Protein AF-A0A533Q5Y4-F1 (afdb_monomer_lite)

pLDDT: mean 87.52, std 13.62, range [39.12, 98.12]

Sequence (95 aa):
MAIHNLLNNNDYCFYWLRTLFVSLQDLKNGLIPGIGRDDILLKKFPLPPISEQQAIVERVDKLMTMIDELEIQVSEHKGQAEMLMQSVLREAFTK

InterPro domains:
  IPR000055 Type I restriction modification DNA specificity domain [PF01420] (8-71)
  IPR044946 Type I restriction modification DNA specificity domain superfamily [G3DSA:3.90.220.20] (3-94)
  IPR051212 Type I restriction enzyme S subunit [PTHR43140] (5-94)

Secondary structure (DSSP, 8-state):
--SGGGT--HHHHHHHHHHHHHHHHTT--SSS----HHHHHTS------HHHHHHHHHHHHHHHHHHHHHHHHHHHHHHHHHHHHHHHHHHHH--

Foldseek 3Di:
DPCPVQQDDVLLVVVVVVVLVVVLVVVQPDPDGDRDPCSPPVDDDDRDGPVVSVVVSVVVVVVVVVVVVVVVVVVVVVVVVVVVVVVVVVVVVVD

Radius of gyration: 23.29 Å; chains: 1; bounding box: 56×24×64 Å

Structure (mmCIF, N/CA/C/O backbone):
data_AF-A0A533Q5Y4-F1
#
_entry.id   AF-A0A533Q5Y4-F1
#
loop_
_atom_site.group_PDB
_atom_site.id
_atom_site.type_symbol
_atom_site.label_atom_id
_atom_site.label_alt_id
_atom_site.label_comp_id
_atom_site.label_asym_id
_atom_site.label_entity_id
_atom_site.label_seq_id
_atom_site.pdbx_PDB_ins_code
_atom_site.Cartn_x
_atom_site.Cartn_y
_atom_site.Cartn_z
_atom_site.occupancy
_atom_site.B_iso_or_equiv
_atom_site.auth_seq_id
_atom_site.auth_comp_id
_atom_site.auth_asym_id
_atom_site.auth_atom_id
_atom_site.pdbx_PDB_model_num
ATOM 1 N N . MET A 1 1 ? 17.477 11.214 -22.658 1.00 39.12 1 MET A N 1
ATOM 2 C CA . MET A 1 1 ? 16.900 11.349 -21.300 1.00 39.12 1 MET A CA 1
ATOM 3 C C . MET A 1 1 ? 15.573 12.109 -21.375 1.00 39.12 1 MET A C 1
ATOM 5 O O . MET A 1 1 ? 15.542 13.293 -21.097 1.00 39.12 1 MET A O 1
ATOM 9 N N . ALA A 1 2 ? 14.499 11.451 -21.822 1.00 45.03 2 ALA A N 1
ATOM 10 C CA . ALA A 1 2 ? 13.131 12.012 -21.827 1.00 45.03 2 ALA A CA 1
ATOM 11 C C . ALA A 1 2 ? 12.039 10.926 -21.963 1.00 45.03 2 ALA A C 1
ATOM 13 O O . ALA A 1 2 ? 10.876 11.176 -21.687 1.00 45.03 2 ALA A O 1
ATOM 14 N N . ILE A 1 3 ? 12.411 9.697 -22.347 1.00 48.69 3 ILE A N 1
ATOM 15 C CA . ILE A 1 3 ? 11.464 8.608 -22.641 1.00 48.69 3 ILE A CA 1
ATOM 16 C C . ILE A 1 3 ? 11.014 7.865 -21.362 1.00 48.69 3 ILE A C 1
ATOM 18 O O . ILE A 1 3 ? 10.012 7.162 -21.372 1.00 48.69 3 ILE A O 1
ATOM 22 N N . HIS A 1 4 ? 11.704 8.046 -20.227 1.00 50.50 4 HIS A N 1
ATOM 23 C CA . HIS A 1 4 ? 11.404 7.287 -19.003 1.00 50.50 4 HIS A CA 1
ATOM 24 C C . HIS A 1 4 ? 10.084 7.704 -18.322 1.00 50.50 4 HIS A C 1
ATOM 26 O O . HIS A 1 4 ? 9.441 6.864 -17.704 1.00 50.50 4 HIS A O 1
ATOM 32 N N . ASN A 1 5 ? 9.626 8.949 -18.513 1.00 53.53 5 ASN A N 1
ATOM 33 C CA . ASN A 1 5 ? 8.359 9.440 -17.944 1.00 53.53 5 ASN A CA 1
ATOM 34 C C . ASN A 1 5 ? 7.101 8.980 -18.701 1.00 53.53 5 ASN A C 1
ATOM 36 O O . ASN A 1 5 ? 5.998 9.233 -18.235 1.00 53.53 5 ASN A O 1
ATOM 40 N N . LEU A 1 6 ? 7.237 8.329 -19.862 1.00 57.50 6 LEU A N 1
ATOM 41 C CA . LEU A 1 6 ? 6.088 7.854 -20.652 1.00 57.50 6 LEU A CA 1
ATOM 42 C C . LEU A 1 6 ? 5.703 6.402 -20.349 1.00 57.50 6 LEU A C 1
ATOM 44 O O . LEU A 1 6 ? 4.621 5.967 -20.730 1.00 57.50 6 LEU A O 1
ATOM 48 N N . LEU A 1 7 ? 6.585 5.645 -19.693 1.00 65.50 7 LEU A N 1
ATOM 49 C CA . LEU A 1 7 ? 6.391 4.215 -19.445 1.00 65.50 7 LEU A CA 1
ATOM 50 C C . LEU A 1 7 ? 6.071 3.891 -17.987 1.00 65.50 7 LEU A C 1
ATOM 52 O O . LEU A 1 7 ? 5.743 2.743 -17.703 1.00 65.50 7 LEU A O 1
ATOM 56 N N . ASN A 1 8 ? 6.185 4.856 -17.073 1.00 78.88 8 ASN A N 1
ATOM 57 C CA . ASN A 1 8 ? 6.170 4.588 -15.643 1.00 78.88 8 ASN A CA 1
ATOM 58 C C . ASN A 1 8 ? 5.206 5.509 -14.887 1.00 78.88 8 ASN A C 1
ATOM 60 O O . ASN A 1 8 ? 5.326 6.731 -14.953 1.00 78.88 8 ASN A O 1
ATOM 64 N N . ASN A 1 9 ? 4.270 4.907 -14.161 1.00 89.12 9 ASN A N 1
ATOM 65 C CA . ASN A 1 9 ? 3.367 5.571 -13.235 1.00 89.12 9 ASN A CA 1
ATOM 66 C C . ASN A 1 9 ? 4.018 5.612 -11.839 1.00 89.12 9 ASN A C 1
ATOM 68 O O . ASN A 1 9 ? 4.353 4.576 -11.260 1.00 89.12 9 ASN A O 1
ATOM 72 N N . ASN A 1 10 ? 4.180 6.816 -11.285 1.00 91.88 10 ASN A N 1
ATOM 73 C CA . ASN A 1 10 ? 4.815 7.023 -9.982 1.00 91.88 10 ASN A CA 1
ATOM 74 C C . ASN A 1 10 ? 4.073 6.322 -8.837 1.00 91.88 10 ASN A C 1
ATOM 76 O O . ASN A 1 10 ? 4.727 5.780 -7.947 1.00 91.88 10 ASN A O 1
ATOM 80 N N . ASP A 1 11 ? 2.742 6.277 -8.880 1.00 94.38 11 ASP A N 1
ATOM 81 C CA . ASP A 1 11 ? 1.928 5.650 -7.835 1.00 94.38 11 ASP A CA 1
ATOM 82 C C . ASP A 1 11 ? 2.070 4.127 -7.883 1.00 94.38 11 ASP A C 1
ATOM 84 O O . ASP A 1 11 ? 2.193 3.461 -6.855 1.00 94.38 11 ASP A O 1
ATOM 88 N N . TYR A 1 12 ? 2.178 3.565 -9.089 1.00 95.31 12 TYR A N 1
ATOM 89 C CA . TYR A 1 12 ? 2.485 2.148 -9.265 1.00 95.31 12 TYR A CA 1
ATOM 90 C C . TYR A 1 12 ? 3.873 1.806 -8.704 1.00 95.31 12 TYR A C 1
ATOM 92 O O . TYR A 1 12 ? 4.022 0.843 -7.946 1.00 95.31 12 TYR A O 1
ATOM 100 N N . CYS A 1 13 ? 4.887 2.622 -9.018 1.00 93.56 13 CYS A N 1
ATOM 101 C CA . CYS A 1 13 ? 6.218 2.493 -8.424 1.00 93.56 13 CYS A CA 1
ATOM 102 C C . CYS A 1 13 ? 6.179 2.574 -6.900 1.00 93.56 13 CYS A C 1
ATOM 104 O O . CYS A 1 13 ? 6.840 1.778 -6.235 1.00 93.56 13 CYS A O 1
ATOM 106 N N . PHE A 1 14 ? 5.415 3.515 -6.350 1.00 94.12 14 PHE A N 1
ATOM 107 C CA . PHE A 1 14 ? 5.250 3.674 -4.913 1.00 94.12 14 PHE A CA 1
ATOM 108 C C . PHE A 1 14 ? 4.647 2.418 -4.277 1.00 94.12 14 PHE A C 1
ATOM 110 O O . PHE A 1 14 ? 5.216 1.888 -3.319 1.00 94.12 14 PHE A O 1
ATOM 117 N N . TYR A 1 15 ? 3.559 1.886 -4.839 1.00 95.19 15 TYR A N 1
ATOM 118 C CA . TYR A 1 15 ? 2.939 0.661 -4.338 1.00 95.19 15 TYR A CA 1
ATOM 119 C C . TYR A 1 15 ? 3.872 -0.542 -4.418 1.00 95.19 15 TYR A C 1
ATOM 121 O O . TYR A 1 15 ? 4.014 -1.272 -3.436 1.00 95.19 15 TYR A O 1
ATOM 129 N N . TRP A 1 16 ? 4.583 -0.711 -5.534 1.00 94.62 16 TRP A N 1
ATOM 130 C CA . TRP A 1 16 ? 5.563 -1.784 -5.657 1.00 94.62 16 TRP A CA 1
ATOM 131 C C . TRP A 1 16 ? 6.713 -1.643 -4.653 1.00 94.62 16 TRP A C 1
ATOM 133 O O . TRP A 1 16 ? 7.078 -2.624 -4.005 1.00 94.62 16 TRP A O 1
ATOM 143 N N . LEU A 1 17 ? 7.264 -0.436 -4.474 1.00 92.56 17 LEU A N 1
ATOM 144 C CA . LEU A 1 17 ? 8.322 -0.180 -3.493 1.00 92.56 17 LEU A CA 1
ATOM 145 C C . LEU A 1 17 ? 7.844 -0.447 -2.066 1.00 92.56 17 LEU A C 1
ATOM 147 O O . LEU A 1 17 ? 8.602 -0.994 -1.266 1.00 92.56 17 LEU A O 1
ATOM 151 N N . ARG A 1 18 ? 6.587 -0.121 -1.747 1.00 92.81 18 ARG A N 1
A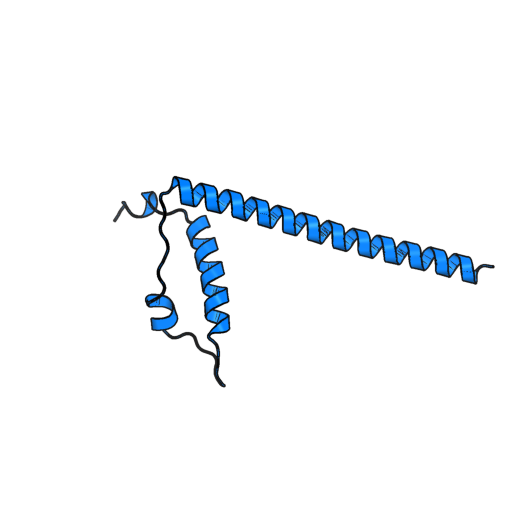TOM 152 C CA . ARG A 1 18 ? 5.980 -0.433 -0.450 1.00 92.81 18 ARG A CA 1
ATOM 153 C C . ARG A 1 18 ? 5.903 -1.944 -0.227 1.00 92.81 18 ARG A C 1
ATOM 155 O O . ARG A 1 18 ? 6.303 -2.415 0.836 1.00 92.81 18 ARG A O 1
ATOM 162 N N . THR A 1 19 ? 5.464 -2.714 -1.224 1.00 90.81 19 THR A N 1
ATOM 163 C CA . THR A 1 19 ? 5.461 -4.185 -1.156 1.00 90.81 19 THR A CA 1
ATOM 164 C C . THR A 1 19 ? 6.876 -4.749 -1.035 1.00 90.81 19 THR A C 1
ATOM 166 O O . THR A 1 19 ? 7.128 -5.627 -0.207 1.00 90.81 19 THR A O 1
ATOM 169 N N . LEU A 1 20 ? 7.824 -4.222 -1.813 1.00 91.19 20 LEU A N 1
ATOM 170 C CA . LEU A 1 20 ? 9.222 -4.627 -1.739 1.00 91.19 20 LEU A CA 1
ATOM 171 C C . LEU A 1 20 ? 9.788 -4.365 -0.340 1.00 91.19 20 LEU A C 1
ATOM 173 O O . LEU A 1 20 ? 10.424 -5.248 0.227 1.00 91.19 20 LEU A O 1
ATOM 177 N N . PHE A 1 21 ? 9.520 -3.197 0.243 1.00 89.38 21 PHE A N 1
ATOM 178 C CA . PHE A 1 21 ? 9.996 -2.832 1.574 1.00 89.38 21 PHE A CA 1
ATOM 179 C C . PHE A 1 21 ? 9.514 -3.801 2.658 1.00 89.38 21 PHE A C 1
ATOM 181 O O . PHE A 1 21 ? 10.303 -4.171 3.524 1.00 89.38 21 PHE A O 1
ATOM 188 N N . VAL A 1 22 ? 8.258 -4.257 2.597 1.00 88.31 22 VAL A N 1
ATOM 189 C CA . VAL A 1 22 ? 7.756 -5.314 3.493 1.00 88.31 22 VAL A CA 1
ATOM 190 C C . VAL A 1 22 ? 8.577 -6.594 3.313 1.00 88.31 22 VAL A C 1
ATOM 192 O O . VAL A 1 22 ? 9.146 -7.087 4.281 1.00 88.31 22 VAL A O 1
ATOM 195 N N . SER A 1 23 ? 8.775 -7.053 2.073 1.00 86.56 23 SER A N 1
ATOM 196 C CA . SER A 1 23 ? 9.560 -8.273 1.813 1.00 86.56 23 SER A CA 1
ATOM 197 C C . SER A 1 23 ? 11.033 -8.175 2.238 1.00 86.56 23 SER A C 1
ATOM 199 O O . SER A 1 23 ? 11.661 -9.181 2.556 1.00 86.56 23 SER A O 1
ATOM 201 N N . LEU A 1 24 ? 11.608 -6.968 2.236 1.00 86.69 24 LEU A N 1
ATOM 202 C CA . LEU A 1 24 ? 12.976 -6.726 2.694 1.00 86.69 24 LEU A CA 1
ATOM 203 C C . LEU A 1 24 ? 13.077 -6.718 4.222 1.00 86.69 24 LEU A C 1
ATOM 205 O O . LEU A 1 24 ? 14.128 -7.058 4.760 1.00 86.69 24 LEU A O 1
ATOM 209 N N . GLN A 1 25 ? 12.013 -6.334 4.930 1.00 82.81 25 GLN A N 1
ATOM 210 C CA . GLN A 1 25 ? 11.981 -6.424 6.389 1.00 82.81 25 GLN A CA 1
ATOM 211 C C . GLN A 1 25 ? 11.995 -7.880 6.855 1.00 82.81 25 GLN A C 1
ATOM 213 O O . GLN A 1 25 ? 12.703 -8.181 7.811 1.00 82.81 25 GLN A O 1
ATOM 218 N N . ASP A 1 26 ? 11.327 -8.779 6.133 1.00 79.62 26 ASP A N 1
ATOM 219 C CA . ASP A 1 26 ? 11.312 -10.215 6.449 1.00 79.62 26 ASP A CA 1
ATOM 220 C C . ASP A 1 26 ? 12.692 -10.881 6.286 1.00 79.62 26 ASP A C 1
ATOM 222 O O . ASP A 1 26 ? 12.972 -11.919 6.885 1.00 79.62 26 ASP A O 1
ATOM 226 N N . LEU A 1 27 ? 13.587 -10.282 5.491 1.00 74.56 27 LEU A N 1
ATOM 227 C CA . LEU A 1 27 ? 14.951 -10.778 5.275 1.00 74.56 27 LEU A CA 1
ATOM 228 C C . LEU A 1 27 ? 15.923 -10.398 6.399 1.00 74.56 27 LEU A C 1
ATOM 230 O O . LEU A 1 27 ? 17.047 -10.902 6.424 1.00 74.56 27 LEU A O 1
ATOM 234 N N . LYS A 1 28 ? 15.517 -9.532 7.336 1.00 73.25 28 LYS A N 1
ATOM 235 C CA . LYS A 1 28 ? 16.344 -9.086 8.465 1.00 73.25 28 LYS A CA 1
ATOM 236 C C . LYS A 1 28 ? 16.510 -10.195 9.515 1.00 73.25 28 LYS A C 1
ATOM 238 O O . LYS A 1 28 ? 16.002 -10.094 10.626 1.00 73.25 28 LYS A O 1
ATOM 243 N N . ASN A 1 29 ? 17.275 -11.230 9.182 1.00 62.38 29 ASN A N 1
ATOM 244 C CA . ASN A 1 29 ? 17.627 -12.327 10.080 1.00 62.38 29 ASN A CA 1
ATOM 245 C C . ASN A 1 29 ? 19.079 -12.169 10.554 1.00 62.38 29 ASN A C 1
ATOM 247 O O . ASN A 1 29 ? 20.017 -12.538 9.852 1.00 62.38 29 ASN A O 1
ATOM 251 N N . GLY A 1 30 ? 19.280 -11.597 11.745 1.00 64.44 30 GLY A N 1
ATOM 252 C CA . GLY A 1 30 ? 20.607 -11.463 12.353 1.00 64.44 30 GLY A CA 1
ATOM 253 C C . GLY A 1 30 ? 20.636 -10.576 13.602 1.00 64.44 30 GLY A C 1
ATOM 254 O O . GLY A 1 30 ? 19.701 -9.826 13.862 1.00 64.44 30 GLY A O 1
ATOM 255 N N . LEU A 1 31 ? 21.740 -10.646 14.360 1.00 64.44 31 LEU A N 1
ATOM 256 C CA . LEU A 1 31 ? 21.999 -9.811 15.551 1.00 64.44 31 LEU A CA 1
ATOM 257 C C . LEU A 1 31 ? 22.155 -8.315 15.218 1.00 64.44 31 LEU A C 1
ATOM 259 O O . LEU A 1 31 ? 21.890 -7.467 16.064 1.00 64.44 31 LEU A O 1
ATOM 263 N N . ILE A 1 32 ? 22.562 -7.994 13.985 1.00 70.06 32 ILE A N 1
ATOM 264 C CA . ILE A 1 32 ? 22.546 -6.641 13.420 1.00 70.06 32 ILE A CA 1
ATOM 265 C C . ILE A 1 32 ? 21.764 -6.725 12.105 1.00 70.06 32 ILE A C 1
ATOM 267 O O . ILE A 1 32 ? 22.311 -7.182 11.100 1.00 70.06 32 ILE A O 1
ATOM 271 N N . PRO A 1 33 ? 20.480 -6.350 12.094 1.00 73.12 33 PRO A N 1
ATOM 272 C CA . PRO A 1 33 ? 19.673 -6.428 10.890 1.00 73.12 33 PRO A CA 1
ATOM 273 C C . PRO A 1 33 ? 20.110 -5.353 9.887 1.00 73.12 33 PRO A C 1
ATOM 275 O O . PRO A 1 33 ? 20.068 -4.159 10.182 1.00 73.12 33 PRO A O 1
ATOM 278 N N . GLY A 1 34 ? 20.498 -5.772 8.683 1.00 78.38 34 GLY A N 1
ATOM 279 C CA . GLY A 1 34 ? 20.900 -4.890 7.587 1.00 78.38 34 GLY A CA 1
ATOM 280 C C . GLY A 1 34 ? 20.338 -5.372 6.254 1.00 78.38 34 GLY A C 1
ATOM 281 O O . GLY A 1 34 ? 20.089 -6.560 6.084 1.00 78.38 34 GLY A O 1
ATOM 282 N N . ILE A 1 35 ? 20.120 -4.439 5.327 1.00 82.81 35 ILE A N 1
ATOM 283 C CA . ILE A 1 35 ? 19.756 -4.738 3.938 1.00 82.81 35 ILE A CA 1
ATOM 284 C C . ILE A 1 35 ? 21.000 -4.457 3.099 1.00 82.81 35 ILE A C 1
ATOM 286 O O . ILE A 1 35 ? 21.498 -3.328 3.076 1.00 82.81 35 ILE A O 1
ATOM 290 N N . GLY A 1 36 ? 21.531 -5.493 2.460 1.00 84.38 36 GLY A N 1
ATOM 291 C CA . GLY A 1 36 ? 22.650 -5.400 1.541 1.00 84.38 36 GLY A CA 1
ATOM 292 C C . GLY A 1 36 ? 22.241 -4.778 0.209 1.00 84.38 36 GLY A C 1
ATOM 293 O O . GLY A 1 36 ? 21.068 -4.658 -0.142 1.00 84.38 36 GLY A O 1
ATOM 294 N N . ARG A 1 37 ? 23.239 -4.379 -0.579 1.00 85.56 37 ARG A N 1
ATOM 295 C CA . ARG A 1 37 ? 23.007 -3.771 -1.895 1.00 85.56 37 ARG A CA 1
ATOM 296 C C . ARG A 1 37 ? 22.302 -4.738 -2.853 1.00 85.56 37 ARG A C 1
ATOM 298 O O . ARG A 1 37 ? 21.376 -4.344 -3.560 1.00 85.56 37 ARG A O 1
ATOM 305 N N . ASP A 1 38 ? 22.716 -5.999 -2.837 1.00 88.69 38 ASP A N 1
ATOM 306 C CA . ASP A 1 38 ? 22.199 -7.029 -3.739 1.00 88.69 38 ASP A CA 1
ATOM 307 C C . ASP A 1 38 ? 20.770 -7.457 -3.376 1.00 88.69 38 ASP A C 1
ATOM 309 O O . ASP A 1 38 ? 19.998 -7.809 -4.268 1.00 88.69 38 ASP A O 1
ATOM 313 N N . ASP A 1 39 ? 20.370 -7.307 -2.106 1.00 84.88 39 ASP A N 1
ATOM 314 C CA . ASP A 1 39 ? 18.993 -7.548 -1.653 1.00 84.88 39 ASP A CA 1
ATOM 315 C C . ASP A 1 39 ? 17.984 -6.627 -2.347 1.00 84.88 39 ASP A C 1
ATOM 317 O O . ASP A 1 39 ? 16.814 -6.982 -2.483 1.00 84.88 39 ASP A O 1
ATOM 321 N N . ILE A 1 40 ? 18.441 -5.457 -2.804 1.00 86.69 40 ILE A N 1
ATOM 322 C CA . ILE A 1 40 ? 17.640 -4.465 -3.525 1.00 86.69 40 ILE A CA 1
ATOM 323 C C . ILE A 1 40 ? 17.871 -4.595 -5.031 1.00 86.69 40 ILE A C 1
ATOM 325 O O . ILE A 1 40 ? 16.915 -4.701 -5.796 1.00 86.69 40 ILE A O 1
ATOM 329 N N . LEU A 1 41 ? 19.133 -4.597 -5.474 1.00 88.25 41 LEU A N 1
ATOM 330 C CA . LEU A 1 41 ? 19.470 -4.503 -6.898 1.00 88.25 41 LEU A CA 1
ATOM 331 C C . LEU A 1 41 ? 19.076 -5.739 -7.714 1.00 88.25 41 LEU A C 1
ATOM 333 O O . LEU A 1 41 ? 18.848 -5.620 -8.915 1.00 88.25 41 LEU A O 1
ATOM 337 N N . LEU A 1 42 ? 18.976 -6.913 -7.086 1.00 88.75 42 LEU A N 1
ATOM 338 C CA . LEU A 1 42 ? 18.564 -8.141 -7.771 1.00 88.75 42 LEU A CA 1
ATOM 339 C C . LEU A 1 42 ? 17.039 -8.306 -7.842 1.00 88.75 42 LEU A C 1
ATOM 341 O O . LEU A 1 42 ? 16.542 -9.259 -8.453 1.00 88.75 42 LEU A O 1
ATOM 345 N N . LYS A 1 43 ? 16.270 -7.401 -7.228 1.00 90.06 43 LYS A N 1
ATOM 346 C CA . LYS A 1 43 ? 14.808 -7.476 -7.227 1.00 90.06 43 LYS A CA 1
ATOM 347 C C . LYS A 1 43 ? 14.272 -7.031 -8.578 1.00 90.06 43 LYS A C 1
ATOM 349 O O . LYS A 1 43 ? 14.569 -5.949 -9.076 1.00 90.06 43 LYS A O 1
ATOM 354 N N . LYS A 1 44 ? 13.451 -7.890 -9.179 1.00 91.19 44 LYS A N 1
ATOM 355 C CA . LYS A 1 44 ? 12.825 -7.617 -10.471 1.00 91.19 44 LYS A CA 1
ATOM 356 C C . LYS A 1 44 ? 11.686 -6.622 -10.280 1.00 91.19 44 LYS A C 1
ATOM 358 O O . LYS A 1 44 ? 10.728 -6.926 -9.573 1.00 91.19 44 LYS A O 1
ATOM 363 N N . PHE A 1 45 ? 11.790 -5.471 -10.937 1.00 90.31 45 PHE A N 1
ATOM 364 C CA . PHE A 1 45 ? 10.690 -4.523 -11.048 1.00 90.31 45 PHE A CA 1
ATOM 365 C C . PHE A 1 45 ? 9.708 -5.004 -12.132 1.00 90.31 45 PHE A C 1
ATOM 367 O O . PHE A 1 45 ? 10.105 -5.097 -13.298 1.00 90.31 45 PHE A O 1
ATOM 374 N N . PRO A 1 46 ? 8.459 -5.361 -11.783 1.00 91.25 46 PRO A N 1
ATOM 375 C CA . PRO A 1 46 ? 7.434 -5.642 -12.773 1.00 91.25 46 PRO A CA 1
ATOM 376 C C . PRO A 1 46 ? 7.045 -4.326 -13.449 1.00 91.25 46 PRO A C 1
ATOM 378 O O . PRO A 1 46 ? 6.659 -3.382 -12.777 1.00 91.25 46 PRO A O 1
ATOM 381 N N . LEU A 1 47 ? 7.151 -4.255 -14.775 1.00 92.31 47 LEU A N 1
ATOM 382 C CA . LEU A 1 47 ? 6.788 -3.064 -15.546 1.00 92.31 47 LEU A CA 1
ATOM 383 C C . LEU A 1 47 ? 5.725 -3.435 -16.591 1.00 92.31 47 LEU A C 1
ATOM 385 O O . LEU A 1 47 ? 6.074 -3.747 -17.733 1.00 92.31 47 LEU A O 1
ATOM 389 N N . PRO A 1 48 ? 4.436 -3.478 -16.209 1.00 93.69 48 PRO A N 1
ATOM 390 C CA . PRO A 1 48 ? 3.355 -3.739 -17.153 1.00 93.69 48 PRO A CA 1
ATOM 391 C C . PRO A 1 48 ? 3.072 -2.496 -18.028 1.00 93.69 48 PRO A C 1
ATOM 393 O O . PRO A 1 48 ? 3.635 -1.428 -17.777 1.00 93.69 48 PRO A O 1
ATOM 396 N N . PRO A 1 49 ? 2.215 -2.586 -19.063 1.00 94.75 49 PRO A N 1
ATOM 397 C CA . PRO A 1 49 ? 1.801 -1.423 -19.854 1.00 94.75 49 PRO A CA 1
ATOM 398 C C . PRO A 1 49 ? 1.170 -0.317 -18.995 1.00 94.75 49 PRO A C 1
ATOM 400 O O . PRO A 1 49 ? 0.570 -0.601 -17.962 1.00 94.75 49 PRO A O 1
ATOM 403 N N . ILE A 1 50 ? 1.246 0.944 -19.436 1.00 93.38 50 ILE A N 1
ATOM 404 C CA . ILE A 1 50 ? 0.799 2.098 -18.632 1.00 93.38 50 ILE A CA 1
ATOM 405 C C . ILE A 1 50 ? -0.676 2.014 -18.205 1.00 93.38 50 ILE A C 1
ATOM 407 O O . ILE A 1 50 ? -1.013 2.375 -17.081 1.00 93.38 50 ILE A O 1
ATOM 411 N N . SER A 1 51 ? -1.540 1.472 -19.068 1.00 94.62 51 SER A N 1
ATOM 412 C CA . SER A 1 51 ? -2.959 1.260 -18.767 1.00 94.62 51 SER A CA 1
ATOM 413 C C . SER A 1 51 ? -3.161 0.256 -17.633 1.00 94.62 51 SER A C 1
ATOM 415 O O . SER A 1 51 ? -4.021 0.446 -16.782 1.00 94.62 51 SER A O 1
ATOM 417 N N . GLU A 1 52 ? -2.340 -0.794 -17.598 1.00 96.25 52 GLU A N 1
ATOM 418 C CA . GLU A 1 52 ? -2.376 -1.802 -16.541 1.00 96.25 52 GLU A CA 1
ATOM 419 C C . GLU A 1 52 ? -1.827 -1.227 -15.230 1.00 96.25 52 GLU A C 1
ATOM 421 O O . GLU A 1 52 ? -2.401 -1.454 -14.172 1.00 96.25 52 GLU A O 1
ATOM 426 N N . GLN A 1 53 ? -0.768 -0.410 -15.286 1.00 96.06 53 GLN A N 1
ATOM 427 C CA . GLN A 1 53 ? -0.265 0.294 -14.101 1.00 96.06 53 GLN A CA 1
ATOM 428 C C . GLN A 1 53 ? -1.350 1.182 -13.474 1.00 96.06 53 GLN A C 1
ATOM 430 O O . GLN A 1 53 ? -1.530 1.155 -12.261 1.00 96.06 53 GLN A O 1
ATOM 435 N N . GLN A 1 54 ? -2.094 1.936 -14.292 1.00 96.06 54 GLN A N 1
ATOM 436 C CA . GLN A 1 54 ? -3.214 2.768 -13.835 1.00 96.06 54 GLN A CA 1
ATOM 437 C C . GLN A 1 54 ? -4.354 1.934 -13.238 1.00 96.06 54 GLN A C 1
ATOM 439 O O . GLN A 1 54 ? -4.827 2.257 -12.152 1.00 96.06 54 GLN A O 1
ATOM 444 N N . ALA A 1 55 ? -4.751 0.840 -13.896 1.00 97.56 55 ALA A N 1
ATOM 445 C CA . ALA A 1 55 ? -5.799 -0.050 -13.394 1.00 97.56 55 ALA A CA 1
ATOM 446 C C . ALA A 1 55 ? -5.423 -0.696 -12.049 1.00 97.56 55 ALA A C 1
ATOM 448 O O . ALA A 1 55 ? -6.267 -0.841 -11.162 1.00 97.56 55 ALA A O 1
ATOM 449 N N . ILE A 1 56 ? -4.149 -1.063 -11.876 1.00 96.94 56 ILE A N 1
ATOM 450 C CA . ILE A 1 56 ? -3.633 -1.579 -10.605 1.00 96.94 56 ILE A CA 1
ATOM 451 C C . ILE A 1 56 ? -3.709 -0.499 -9.524 1.00 96.94 56 ILE A C 1
ATOM 453 O O . ILE A 1 56 ? -4.224 -0.785 -8.446 1.00 96.94 56 ILE A O 1
ATOM 457 N N . VAL A 1 57 ? -3.234 0.719 -9.805 1.00 97.06 57 VAL A N 1
ATOM 458 C CA . VAL A 1 57 ? -3.274 1.849 -8.858 1.00 97.06 57 VAL A CA 1
ATOM 459 C C . VAL A 1 57 ? -4.706 2.123 -8.406 1.00 97.06 57 VAL A C 1
ATOM 461 O O . VAL A 1 57 ? -4.973 2.077 -7.211 1.00 97.06 57 VAL A O 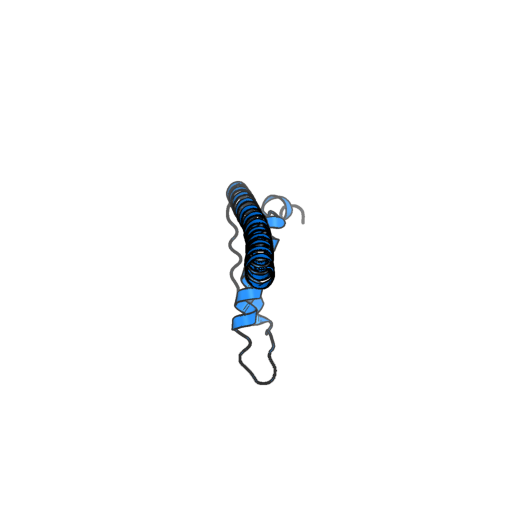1
ATOM 464 N N . GLU A 1 58 ? -5.647 2.269 -9.342 1.00 97.88 58 GLU A N 1
ATOM 465 C CA . GLU A 1 58 ? -7.059 2.524 -9.026 1.00 97.88 58 GLU A CA 1
ATOM 466 C C . GLU A 1 58 ? -7.655 1.423 -8.136 1.00 97.88 58 GLU A C 1
ATOM 468 O O . GLU A 1 58 ? -8.393 1.688 -7.182 1.00 97.88 58 GLU A O 1
ATOM 473 N N . ARG A 1 59 ? -7.322 0.160 -8.424 1.00 98.00 59 ARG A N 1
ATOM 474 C CA . ARG A 1 59 ? -7.824 -0.966 -7.638 1.00 98.00 59 ARG A CA 1
ATOM 475 C C . ARG A 1 59 ? -7.222 -1.002 -6.238 1.00 98.00 59 ARG A C 1
ATOM 477 O O . ARG A 1 59 ? -7.945 -1.324 -5.297 1.00 98.00 59 ARG A O 1
ATOM 484 N N . VAL A 1 60 ? -5.933 -0.701 -6.098 1.00 97.06 60 VAL A N 1
ATOM 485 C CA . VAL A 1 60 ? -5.272 -0.621 -4.792 1.00 97.06 60 VAL A CA 1
ATOM 486 C C . VAL A 1 60 ? -5.850 0.536 -3.984 1.00 97.06 60 VAL A C 1
ATOM 488 O O . VAL A 1 60 ? -6.270 0.298 -2.857 1.00 97.06 60 VAL A O 1
ATOM 491 N N . ASP A 1 61 ? -5.970 1.730 -4.562 1.00 97.44 61 ASP A N 1
ATOM 492 C CA . ASP A 1 61 ? -6.545 2.905 -3.895 1.00 97.44 61 ASP A CA 1
ATOM 493 C C . ASP A 1 61 ? -7.942 2.602 -3.355 1.00 97.44 61 ASP A C 1
ATOM 495 O O . ASP A 1 61 ? -8.214 2.788 -2.170 1.00 97.44 61 ASP A O 1
ATOM 499 N N . LYS A 1 62 ? -8.806 2.026 -4.199 1.00 98.06 62 LYS A N 1
ATOM 500 C CA . LYS A 1 62 ? -10.162 1.636 -3.805 1.00 98.06 62 LYS A CA 1
ATOM 501 C C . LYS A 1 62 ? -10.171 0.648 -2.638 1.00 98.06 62 LYS A C 1
ATOM 503 O O . LYS A 1 62 ? -11.006 0.768 -1.746 1.00 98.06 62 LYS A O 1
ATOM 508 N N . LEU A 1 63 ? -9.278 -0.341 -2.653 1.00 97.62 63 LEU A N 1
ATOM 509 C CA . LEU A 1 63 ? -9.171 -1.312 -1.564 1.00 97.62 63 LEU A CA 1
ATOM 510 C C . LEU A 1 63 ? -8.681 -0.657 -0.270 1.00 97.62 63 LEU A C 1
ATOM 512 O O . LEU A 1 63 ? -9.205 -0.981 0.789 1.00 97.62 63 LEU A O 1
ATOM 516 N N . MET A 1 64 ? -7.725 0.271 -0.347 1.00 95.88 64 MET A N 1
ATOM 517 C CA . MET A 1 64 ? -7.227 0.991 0.829 1.00 95.88 64 MET A CA 1
ATOM 518 C C . MET A 1 64 ? -8.320 1.877 1.434 1.00 95.88 64 MET A C 1
ATOM 520 O O . MET A 1 64 ? -8.541 1.809 2.636 1.00 95.88 64 MET A O 1
ATOM 524 N N . THR A 1 65 ? -9.093 2.591 0.610 1.00 97.62 65 THR A N 1
ATOM 525 C CA . THR A 1 65 ? -10.250 3.366 1.089 1.00 97.62 65 THR A CA 1
ATOM 526 C C . THR A 1 65 ? -11.289 2.482 1.781 1.00 97.62 65 THR A C 1
ATOM 528 O O . THR A 1 65 ? -11.779 2.836 2.848 1.00 97.62 65 THR A O 1
ATOM 531 N N . MET A 1 66 ? -11.599 1.306 1.223 1.00 98.12 66 MET A N 1
ATOM 532 C CA . MET A 1 66 ? -12.516 0.361 1.874 1.00 98.12 66 MET A CA 1
ATOM 533 C C . MET A 1 66 ? -11.987 -0.128 3.226 1.00 98.12 66 MET A C 1
ATOM 535 O O . MET A 1 66 ? -12.772 -0.332 4.148 1.00 98.12 66 MET A O 1
ATOM 539 N N . ILE A 1 67 ? -10.674 -0.340 3.350 1.00 97.88 67 ILE A N 1
ATOM 540 C CA . ILE A 1 67 ? -10.053 -0.717 4.624 1.00 97.88 67 ILE A CA 1
ATOM 541 C C . ILE A 1 67 ? -10.207 0.422 5.634 1.00 97.88 67 ILE A C 1
ATOM 543 O O . ILE A 1 67 ? -10.684 0.165 6.736 1.00 97.88 67 ILE A O 1
ATOM 547 N N . ASP A 1 68 ? -9.892 1.660 5.249 1.00 97.69 68 ASP A N 1
ATOM 548 C CA . ASP A 1 68 ? -10.013 2.829 6.128 1.00 97.69 68 ASP A CA 1
ATOM 549 C C . ASP A 1 68 ? -11.463 3.006 6.629 1.00 97.69 68 ASP A C 1
ATOM 551 O O . ASP A 1 68 ? -11.705 3.208 7.821 1.00 97.69 68 ASP A O 1
ATOM 555 N N . GLU A 1 69 ? -12.452 2.859 5.741 1.00 97.94 69 GLU A N 1
ATOM 556 C CA . GLU A 1 69 ? -13.877 2.908 6.097 1.00 97.94 69 GLU A CA 1
ATOM 557 C C . GLU A 1 69 ? -14.274 1.793 7.077 1.00 97.94 69 GLU A C 1
ATOM 559 O O . GLU A 1 69 ? -15.001 2.039 8.045 1.00 97.94 69 GLU A O 1
ATOM 564 N N . LEU A 1 70 ? -13.791 0.567 6.856 1.00 98.12 70 LEU A N 1
ATOM 565 C CA . LEU A 1 70 ? -14.058 -0.563 7.746 1.00 98.12 70 LEU A CA 1
ATOM 566 C C . LEU A 1 70 ? -13.419 -0.366 9.124 1.00 98.12 70 LEU A C 1
ATOM 568 O O . LEU A 1 70 ? -14.041 -0.693 10.135 1.00 98.12 70 LEU A O 1
ATOM 572 N N . GLU A 1 71 ? -12.205 0.177 9.191 1.00 97.94 71 GLU A N 1
ATOM 573 C CA . GLU A 1 71 ? -11.533 0.474 10.458 1.00 97.94 71 GLU A CA 1
ATOM 574 C C . GLU A 1 71 ? -12.316 1.501 11.285 1.00 97.94 71 GLU A C 1
ATOM 576 O O . GLU A 1 71 ? -12.501 1.307 12.493 1.00 97.94 71 GLU A O 1
ATOM 581 N N . ILE A 1 72 ? -12.849 2.541 10.634 1.00 97.62 72 ILE A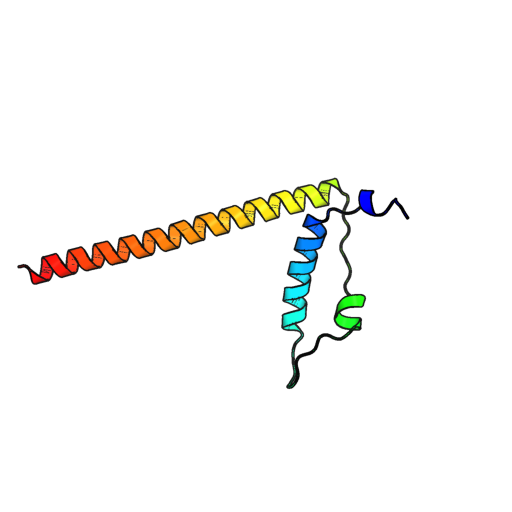 N 1
ATOM 582 C CA . ILE A 1 72 ? -13.719 3.537 11.272 1.00 97.62 72 ILE A CA 1
ATOM 583 C C . ILE A 1 72 ? -14.979 2.865 11.828 1.00 97.62 72 ILE A C 1
ATOM 585 O O . ILE A 1 72 ? -15.259 2.993 13.021 1.00 97.62 72 ILE A O 1
ATOM 589 N N . GLN A 1 73 ? -15.694 2.084 11.011 1.00 97.94 73 GLN A N 1
ATOM 590 C CA . GLN A 1 73 ? -16.920 1.397 11.439 1.00 97.94 73 GLN A CA 1
ATOM 591 C C . GLN A 1 73 ? -16.673 0.453 12.622 1.00 97.94 73 GLN A C 1
ATOM 593 O O . GLN A 1 73 ? -17.448 0.416 13.578 1.00 97.94 73 GLN A O 1
ATOM 598 N N . 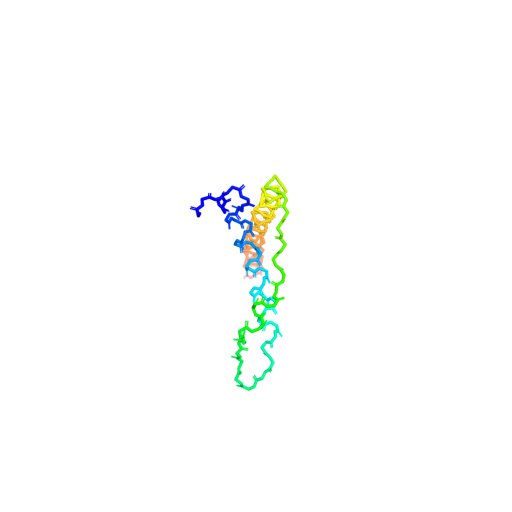VAL A 1 74 ? -15.571 -0.302 12.592 1.00 97.94 74 VAL A N 1
ATOM 599 C CA . VAL A 1 74 ? -15.195 -1.199 13.693 1.00 97.94 74 VAL A CA 1
ATOM 600 C C . VAL A 1 74 ? -14.933 -0.411 14.977 1.00 97.94 74 VAL A C 1
ATOM 602 O O . VAL A 1 74 ? -15.338 -0.855 16.054 1.00 97.94 74 VAL A O 1
ATOM 605 N N . SER A 1 75 ? -14.269 0.740 14.886 1.00 97.19 75 SER A N 1
ATOM 606 C CA . SER A 1 75 ? -14.007 1.609 16.036 1.00 97.19 75 SER A CA 1
ATOM 607 C C . SER A 1 75 ? -15.303 2.182 16.623 1.00 97.19 75 SER A C 1
ATOM 609 O O . SER A 1 75 ? -15.537 2.091 17.831 1.00 97.19 75 SER A O 1
ATOM 611 N N . GLU A 1 76 ? -16.195 2.687 15.770 1.00 97.19 76 GLU A N 1
ATOM 612 C CA . GLU A 1 76 ? -17.490 3.240 16.178 1.00 97.19 76 GLU A CA 1
ATOM 613 C C . GLU A 1 76 ? -18.372 2.191 16.860 1.00 97.19 76 GLU A C 1
ATOM 615 O O . GLU A 1 76 ? -18.905 2.431 17.946 1.00 97.19 76 GLU A O 1
ATOM 620 N N . HIS A 1 77 ? -18.487 1.000 16.269 1.00 96.81 77 HIS A N 1
ATOM 621 C CA . HIS A 1 77 ? -19.285 -0.087 16.835 1.00 96.81 77 HIS A CA 1
ATOM 622 C C . HIS A 1 77 ? -18.740 -0.564 18.187 1.00 96.81 77 HIS A C 1
ATOM 624 O O . HIS A 1 77 ? -19.524 -0.878 19.085 1.00 96.81 77 HIS A O 1
ATOM 630 N N . LYS A 1 78 ? -17.412 -0.587 18.369 1.00 96.81 78 LYS A N 1
ATOM 631 C CA . LYS A 1 78 ? -16.802 -0.886 19.674 1.00 96.81 78 LYS A CA 1
ATOM 632 C C . LYS A 1 78 ? -17.188 0.158 20.720 1.00 96.81 78 LYS A C 1
ATOM 634 O O . LYS A 1 78 ? -17.659 -0.218 21.790 1.00 96.81 78 LYS A O 1
ATOM 639 N N . GLY A 1 79 ? -17.077 1.446 20.390 1.00 95.94 79 GLY A N 1
ATOM 640 C CA . GLY A 1 79 ? -17.476 2.525 21.297 1.00 95.94 79 GLY A CA 1
ATOM 641 C C . GLY A 1 79 ? -18.963 2.468 21.669 1.00 95.94 79 GLY A C 1
ATOM 642 O O . GLY A 1 79 ? -19.329 2.639 22.831 1.00 95.94 79 GLY A O 1
ATOM 643 N N . GLN A 1 80 ? -19.836 2.155 20.708 1.00 95.56 80 GLN A N 1
ATOM 644 C CA . GLN A 1 80 ? -21.266 1.966 20.969 1.00 95.56 80 GLN A CA 1
ATOM 645 C C . GLN A 1 80 ? -21.537 0.780 21.902 1.00 95.56 80 GLN A C 1
ATOM 647 O O . GLN A 1 80 ? -22.319 0.911 22.844 1.00 95.56 80 GLN A O 1
ATOM 652 N N . ALA A 1 81 ? -20.876 -0.359 21.681 1.00 95.75 81 ALA A N 1
ATOM 653 C CA . ALA A 1 81 ? -2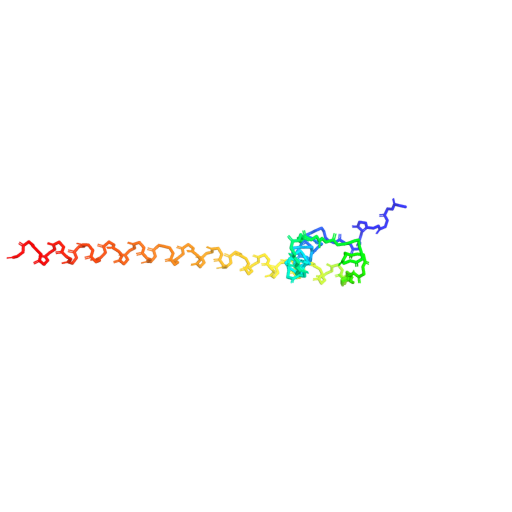1.014 -1.532 22.540 1.00 95.75 81 ALA A CA 1
ATOM 654 C C . ALA A 1 81 ? -20.581 -1.243 23.989 1.00 95.75 81 ALA A C 1
ATOM 656 O O . ALA A 1 81 ? -21.261 -1.656 24.930 1.00 95.75 81 ALA A O 1
ATOM 657 N N . GLU A 1 82 ? -19.496 -0.488 24.179 1.00 96.19 82 GLU A N 1
ATOM 658 C CA . GLU A 1 82 ? -19.030 -0.058 25.502 1.00 96.19 82 GLU A CA 1
ATOM 659 C C . GLU A 1 82 ? -20.046 0.853 26.205 1.00 96.19 82 GLU A C 1
ATO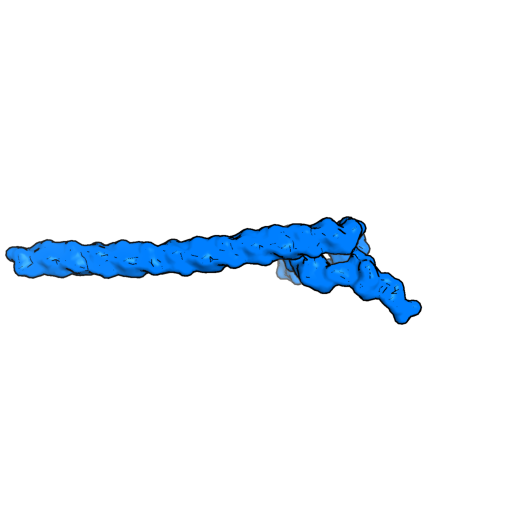M 661 O O . GLU A 1 82 ? -20.363 0.632 27.377 1.00 96.19 82 GLU A O 1
ATOM 666 N N . MET A 1 83 ? -20.618 1.831 25.495 1.00 94.75 83 MET A N 1
ATOM 667 C CA . MET A 1 83 ? -21.654 2.713 26.051 1.00 94.75 83 MET A CA 1
ATOM 668 C C . MET A 1 83 ? -22.921 1.945 26.447 1.00 94.75 83 MET A C 1
ATOM 670 O O . MET A 1 83 ? -23.481 2.181 27.520 1.00 94.75 83 MET A O 1
ATOM 674 N N . LEU A 1 84 ? -23.360 0.996 25.613 1.00 95.12 84 LEU A N 1
ATOM 675 C CA . LEU A 1 84 ? -24.509 0.141 25.916 1.00 95.12 84 LEU A CA 1
ATOM 676 C C . LEU A 1 84 ? -24.253 -0.711 27.163 1.00 95.12 84 LEU A C 1
ATOM 678 O O . LEU A 1 84 ? -25.103 -0.758 28.053 1.00 95.12 84 LEU A O 1
ATOM 682 N N . MET A 1 85 ? -23.069 -1.321 27.271 1.00 94.38 85 MET A N 1
ATOM 683 C CA . MET A 1 85 ? -22.668 -2.083 28.456 1.00 94.38 85 MET A CA 1
ATOM 684 C C . MET A 1 85 ? -22.715 -1.216 29.722 1.00 94.38 85 MET A C 1
ATOM 686 O O . MET A 1 85 ? -23.288 -1.624 30.731 1.00 94.38 85 MET A O 1
ATOM 690 N N . GLN A 1 86 ? -22.172 0.004 29.670 1.00 93.38 86 GLN A N 1
ATOM 691 C CA . GLN A 1 86 ? -22.204 0.934 30.803 1.00 93.38 86 GLN A CA 1
ATOM 692 C C . GLN A 1 86 ? -23.633 1.326 31.204 1.00 93.38 86 GLN A C 1
ATOM 694 O O . GLN A 1 86 ? -23.928 1.398 32.397 1.00 93.38 86 GLN A O 1
ATOM 699 N N . SER A 1 87 ? -24.530 1.542 30.237 1.00 94.44 87 SER A N 1
ATOM 700 C CA . SER A 1 87 ? -25.941 1.838 30.510 1.00 94.44 87 SER A CA 1
ATOM 701 C C . SER A 1 87 ? -26.650 0.670 31.197 1.00 94.44 87 SER A C 1
ATOM 703 O O . SER A 1 87 ? -27.335 0.880 32.197 1.00 94.44 87 SER A O 1
ATOM 705 N N . VAL A 1 88 ? -26.450 -0.559 30.705 1.00 93.50 88 VAL A N 1
ATOM 706 C CA . VAL A 1 88 ? -27.023 -1.779 31.301 1.00 93.50 88 VAL A CA 1
ATOM 707 C C . VAL A 1 88 ? -26.514 -1.990 32.726 1.00 93.50 88 VAL A C 1
ATOM 709 O O . VAL A 1 88 ? -27.308 -2.253 33.627 1.00 93.50 88 VAL A O 1
ATOM 712 N N . LEU A 1 89 ? -25.207 -1.830 32.957 1.00 92.81 89 LEU A N 1
ATOM 713 C CA . LEU A 1 89 ? -24.629 -1.922 34.300 1.00 92.81 89 LEU A CA 1
ATOM 714 C C . LEU A 1 89 ? -25.218 -0.858 35.227 1.00 92.81 89 LEU A C 1
ATOM 716 O O . LEU A 1 89 ? -25.645 -1.177 36.334 1.00 92.81 89 LEU A O 1
ATOM 720 N N . ARG A 1 90 ? -25.285 0.399 34.775 1.00 92.12 90 ARG A N 1
ATOM 721 C CA . ARG A 1 90 ? -25.859 1.491 35.566 1.00 92.12 90 ARG A CA 1
ATOM 722 C C . ARG A 1 90 ? -27.300 1.191 35.958 1.00 92.12 90 ARG A C 1
ATOM 724 O O . ARG A 1 90 ? -27.631 1.356 37.124 1.00 92.12 90 ARG A O 1
ATOM 731 N N . GLU A 1 91 ? -28.123 0.723 35.022 1.00 92.88 91 GLU A N 1
ATOM 732 C CA . GLU A 1 91 ? -29.513 0.362 35.301 1.00 92.88 91 GLU A CA 1
ATOM 733 C C . GLU A 1 91 ? -29.606 -0.770 36.336 1.00 92.88 91 GLU A C 1
ATOM 735 O O . GLU A 1 91 ? -30.356 -0.648 37.307 1.00 92.88 91 GLU A O 1
ATOM 740 N N . ALA A 1 92 ? -28.791 -1.820 36.183 1.00 90.69 92 ALA A N 1
ATOM 741 C CA . ALA A 1 92 ? -28.756 -2.970 37.085 1.00 90.69 92 ALA A CA 1
ATOM 742 C C . ALA A 1 92 ? -28.344 -2.617 38.526 1.00 90.69 92 ALA A C 1
ATOM 744 O O . ALA A 1 92 ? -28.821 -3.262 39.453 1.00 90.69 92 ALA A O 1
ATOM 745 N N . PHE A 1 93 ? -27.496 -1.599 38.721 1.00 87.88 93 PHE A N 1
ATOM 746 C CA . PHE A 1 93 ? -27.079 -1.118 40.049 1.00 87.88 93 PHE A CA 1
ATOM 747 C C . PHE A 1 93 ? -27.938 0.032 40.605 1.00 87.88 93 PHE A C 1
ATOM 749 O O . PHE A 1 93 ? -27.719 0.464 41.735 1.00 87.88 93 PHE A O 1
ATOM 756 N N . THR A 1 94 ? -28.888 0.561 39.825 1.00 76.81 94 THR A N 1
ATOM 757 C CA . THR A 1 94 ? -29.861 1.579 40.280 1.00 76.81 94 THR A CA 1
ATOM 758 C C . THR A 1 94 ? -31.224 1.005 40.685 1.00 76.81 94 THR A C 1
ATOM 760 O O . THR A 1 94 ? -32.091 1.767 41.115 1.00 76.81 94 THR A O 1
ATOM 763 N N . LYS A 1 95 ? -31.412 -0.315 40.567 1.00 53.56 95 LYS A N 1
ATOM 764 C CA . LYS A 1 95 ? -32.499 -1.086 41.191 1.00 53.56 95 LYS A CA 1
ATOM 765 C C . LYS A 1 95 ? -31.985 -1.787 42.441 1.00 53.56 95 LYS A C 1
ATOM 767 O O . LYS A 1 95 ? -32.794 -1.910 43.385 1.00 53.56 95 LYS A O 1
#

Organism: NCBI:txid2494326